Protein AF-A0A7S4DJ16-F1 (afdb_monomer_lite)

Sequence (121 aa):
LGTEGGSLGGRQSKHFWLNISPEHPKYPYLALAILALLYVHNQWSRSLIYYLVNFDVKPSVESAKEFINIGLNFDSNSYALLASVGFTALYAVASLAAGRLADVASRRALAAGAALAWSAA

Foldseek 3Di:
DDDDDPPDPDDPPPPPPPPPPPPPPPCPPVVVVVVVVLVVVVVVVLCVLVQQADDVDDQDPVNLVRHVCSVVVDDPVNVVCCNPVVVVVVVVVVVVVLVVCCVPDDPVVSSVVVSVVVVVD

pLDDT: mean 79.51, std 14.68, range [39.59, 92.81]

InterPro domains:
  IPR036259 MFS transporter superfamily [G3DSA:1.20.1250.20] (25-121)
  IPR036259 MFS transporter superfamily [SSF103473] (22-120)

Secondary structure (DSSP, 8-state):
-------------SSSSS-------S-HHHHHHHHHHHHHHHHHHHHHTTTS--SSSPP-TTHHHH-HHHHTT--HHHHHHIIIIIHHHHHHHHHHHHHHHHHHS-HHHHHHHHHHHHHH-

Organism: Heterosigma akashiwo (NCBI:txid2829)

Structure (mmCIF, N/CA/C/O backbone):
data_AF-A0A7S4DJ16-F1
#
_entry.id   AF-A0A7S4DJ16-F1
#
loop_
_atom_site.group_PDB
_atom_site.id
_atom_site.type_symbol
_atom_site.label_atom_id
_atom_site.label_alt_id
_atom_site.label_comp_id
_atom_site.label_asym_id
_atom_site.label_entity_id
_atom_site.label_seq_id
_atom_site.pdbx_PDB_ins_code
_atom_site.Cartn_x
_atom_site.Cartn_y
_atom_site.Cartn_z
_atom_site.occupancy
_atom_site.B_iso_or_equiv
_atom_site.auth_seq_id
_atom_site.auth_comp_id
_atom_site.auth_asym_id
_atom_site.auth_atom_id
_atom_site.pdbx_PDB_model_num
ATOM 1 N N . LEU A 1 1 ? 27.509 -50.660 -48.904 1.00 40.34 1 LEU A N 1
ATOM 2 C CA . LEU A 1 1 ? 28.398 -49.477 -48.899 1.00 40.34 1 LEU A CA 1
ATOM 3 C C . LEU A 1 1 ? 27.474 -48.273 -48.986 1.00 40.34 1 LEU A C 1
ATOM 5 O O . LEU A 1 1 ? 26.960 -48.024 -50.060 1.00 40.34 1 LEU A O 1
ATOM 9 N N . GLY A 1 2 ? 26.914 -47.833 -47.859 1.00 39.59 2 GLY A N 1
ATOM 10 C CA . GLY A 1 2 ? 27.486 -46.748 -47.043 1.00 39.59 2 GLY A CA 1
ATOM 11 C C . GLY A 1 2 ? 27.002 -45.409 -47.617 1.00 39.59 2 GLY A C 1
ATOM 12 O O . GLY A 1 2 ? 27.060 -45.238 -48.823 1.00 39.59 2 GLY A O 1
ATOM 13 N N . THR A 1 3 ? 26.493 -44.417 -46.904 1.00 42.56 3 THR A N 1
ATOM 14 C CA . THR A 1 3 ? 26.275 -44.135 -45.480 1.00 42.56 3 THR A CA 1
ATOM 15 C C . THR A 1 3 ? 25.700 -42.714 -45.495 1.00 42.56 3 THR A C 1
ATOM 17 O O . THR A 1 3 ? 26.203 -41.885 -46.244 1.00 42.56 3 THR A O 1
ATOM 20 N N . GLU A 1 4 ? 24.706 -42.459 -44.647 1.00 43.59 4 GLU A N 1
ATOM 21 C CA . GLU A 1 4 ? 24.485 -41.179 -43.955 1.00 43.59 4 GLU A CA 1
ATOM 22 C C . GLU A 1 4 ? 24.087 -39.913 -44.734 1.00 43.59 4 GLU A C 1
ATOM 24 O O . GLU A 1 4 ? 24.673 -39.499 -45.726 1.00 43.59 4 GLU A O 1
ATOM 29 N N . GLY A 1 5 ? 23.090 -39.226 -44.174 1.00 47.91 5 GLY A N 1
ATOM 30 C CA . GLY A 1 5 ? 22.744 -37.864 -44.564 1.00 47.91 5 GLY A CA 1
ATOM 31 C C . GLY A 1 5 ? 21.435 -37.359 -43.970 1.00 47.91 5 GLY A C 1
ATOM 32 O O . GLY A 1 5 ? 20.713 -36.624 -44.636 1.00 47.91 5 GLY A O 1
ATOM 33 N N . GLY A 1 6 ? 21.088 -37.770 -42.745 1.00 48.09 6 GLY A N 1
ATOM 34 C CA . GLY A 1 6 ? 19.954 -37.209 -42.017 1.00 48.09 6 GLY A CA 1
ATOM 35 C C . GLY A 1 6 ? 20.188 -35.725 -41.747 1.00 48.09 6 GLY A C 1
ATOM 36 O O . GLY A 1 6 ? 20.966 -35.367 -40.866 1.00 48.09 6 GLY A O 1
ATOM 37 N N . SER A 1 7 ? 19.511 -34.854 -42.496 1.00 44.97 7 SER A 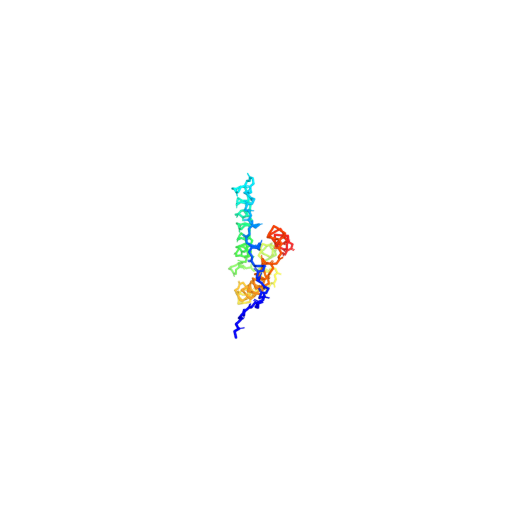N 1
ATOM 38 C CA . SER A 1 7 ? 19.473 -33.424 -42.192 1.00 44.97 7 SER A CA 1
ATOM 39 C C . SER A 1 7 ? 18.458 -33.189 -41.075 1.00 44.97 7 SER A C 1
ATOM 41 O O . SER A 1 7 ? 17.280 -32.907 -41.292 1.00 44.97 7 SER A O 1
ATOM 43 N N . LEU A 1 8 ? 18.931 -33.385 -39.845 1.00 50.94 8 LEU A N 1
ATOM 44 C CA . LEU A 1 8 ? 18.294 -32.896 -38.633 1.00 50.94 8 LEU A CA 1
ATOM 45 C C . LEU A 1 8 ? 18.244 -31.368 -38.722 1.00 50.94 8 LEU A C 1
ATOM 47 O O . LEU A 1 8 ? 19.278 -30.704 -38.639 1.00 50.94 8 LEU A O 1
ATOM 51 N N . GLY A 1 9 ? 17.037 -30.826 -38.894 1.00 45.47 9 GLY A N 1
ATOM 52 C CA . GLY A 1 9 ? 16.738 -29.398 -38.818 1.00 45.47 9 GLY A CA 1
ATOM 53 C C . GLY A 1 9 ? 17.195 -28.825 -37.479 1.00 45.47 9 GLY A C 1
ATOM 54 O O . GLY A 1 9 ? 16.482 -28.855 -36.476 1.00 45.47 9 GLY A O 1
ATOM 55 N N . GLY A 1 10 ? 18.432 -28.337 -37.466 1.00 51.75 10 GLY A N 1
ATOM 56 C CA . GLY A 1 10 ? 19.093 -27.756 -36.315 1.00 51.75 10 GLY A CA 1
ATOM 57 C C . GLY A 1 10 ? 18.418 -26.462 -35.878 1.00 51.75 10 GLY A C 1
ATOM 58 O O . GLY A 1 10 ? 18.599 -25.414 -36.484 1.00 51.75 10 GLY A O 1
ATOM 59 N N . ARG A 1 11 ? 17.676 -26.549 -34.771 1.00 56.12 11 ARG A N 1
ATOM 60 C CA . ARG A 1 11 ? 17.775 -25.646 -33.610 1.00 56.12 11 ARG A CA 1
ATOM 61 C C . ARG A 1 11 ? 18.124 -24.180 -33.938 1.00 56.12 11 ARG A C 1
ATOM 63 O O . ARG A 1 11 ? 19.210 -23.687 -33.634 1.00 56.12 11 ARG A O 1
ATOM 70 N N . GLN A 1 12 ? 17.135 -23.440 -34.426 1.00 53.50 12 GLN A N 1
ATOM 71 C CA . GLN A 1 12 ? 17.075 -21.973 -34.351 1.00 53.50 12 GLN A CA 1
ATOM 72 C C . GLN A 1 12 ? 16.798 -21.523 -32.897 1.00 53.50 12 GLN A C 1
ATOM 74 O O . GLN A 1 12 ? 15.771 -20.929 -32.599 1.00 53.50 12 GLN A O 1
ATOM 79 N N . SER A 1 13 ? 17.689 -21.847 -31.948 1.00 55.16 13 SER A N 1
ATOM 80 C CA . SER A 1 13 ? 17.574 -21.422 -30.535 1.00 55.16 13 SER A CA 1
ATOM 81 C C . SER A 1 13 ? 18.681 -20.456 -30.097 1.00 55.16 13 SER A C 1
ATOM 83 O O . SER A 1 13 ? 18.933 -20.305 -28.902 1.00 55.16 13 SER A O 1
ATOM 85 N N . LYS A 1 14 ? 19.390 -19.832 -31.046 1.00 51.97 14 LYS A N 1
ATOM 86 C CA . LYS A 1 14 ? 20.558 -18.984 -30.746 1.00 51.97 14 LYS A CA 1
ATOM 87 C C . LYS A 1 14 ? 20.306 -17.477 -30.830 1.00 51.97 14 LYS A C 1
ATOM 89 O O . LYS A 1 14 ? 21.182 -16.719 -30.438 1.00 51.97 14 LYS A O 1
ATOM 94 N N . HIS A 1 15 ? 19.117 -17.033 -31.242 1.00 51.06 15 HIS A N 1
ATOM 95 C CA . HIS A 1 15 ? 18.817 -15.598 -31.366 1.00 51.06 15 HIS A CA 1
ATOM 96 C C . HIS A 1 15 ? 17.882 -15.019 -30.295 1.00 51.06 15 HIS A C 1
ATOM 98 O O . HIS A 1 15 ? 17.714 -13.806 -30.247 1.00 51.06 15 HIS A O 1
ATOM 104 N N . PHE A 1 16 ? 17.329 -15.834 -29.389 1.00 52.78 16 PHE A N 1
ATOM 105 C CA . PHE A 1 16 ? 16.435 -15.325 -28.338 1.00 52.78 16 PHE A CA 1
ATOM 106 C C . PHE A 1 16 ? 17.175 -14.544 -27.233 1.00 52.78 16 PHE A C 1
ATOM 108 O O . PHE A 1 16 ? 16.608 -13.648 -26.619 1.00 52.78 16 PHE A O 1
ATOM 115 N N . TRP A 1 17 ? 18.461 -14.835 -27.011 1.00 53.72 17 TRP A N 1
ATOM 116 C CA . TRP A 1 17 ? 19.229 -14.293 -25.880 1.00 53.72 17 TRP A CA 1
ATOM 117 C C . TRP A 1 17 ? 20.071 -13.048 -26.193 1.00 53.72 17 TRP A C 1
ATOM 119 O O . TRP A 1 17 ? 20.657 -12.477 -25.281 1.00 53.72 17 TRP A O 1
ATOM 129 N N . LEU A 1 18 ? 20.149 -12.609 -27.454 1.00 54.62 18 LEU A N 1
ATOM 130 C CA . LEU A 1 18 ? 21.079 -11.545 -27.869 1.00 54.62 18 LEU A CA 1
ATOM 131 C C . LEU A 1 18 ? 20.461 -10.143 -27.955 1.00 54.62 18 LEU A C 1
ATOM 133 O O . LEU A 1 18 ? 21.161 -9.211 -28.331 1.00 54.62 18 LEU A O 1
ATOM 137 N N . ASN A 1 19 ? 19.182 -9.970 -27.603 1.00 50.22 19 ASN A N 1
ATOM 138 C CA . ASN A 1 19 ? 18.490 -8.684 -27.766 1.00 50.22 19 ASN A CA 1
ATOM 139 C C . ASN A 1 19 ? 17.964 -8.077 -26.456 1.00 50.22 19 ASN A C 1
ATOM 141 O O . ASN A 1 19 ? 17.005 -7.311 -26.463 1.00 50.22 19 ASN A O 1
ATOM 145 N N . ILE A 1 20 ? 18.590 -8.413 -25.325 1.00 60.50 20 ILE A N 1
ATOM 146 C CA . ILE A 1 20 ? 18.370 -7.725 -24.046 1.00 60.50 20 ILE A CA 1
ATOM 147 C C . ILE A 1 20 ? 19.596 -6.855 -23.764 1.00 60.50 20 ILE A C 1
ATOM 149 O O . ILE A 1 20 ? 20.335 -7.089 -22.813 1.00 60.50 20 ILE A O 1
ATOM 153 N N . SER A 1 21 ? 19.850 -5.861 -24.613 1.00 56.47 21 SER A N 1
ATOM 154 C CA . SER A 1 21 ? 20.727 -4.762 -24.212 1.00 56.47 21 SER A CA 1
ATOM 155 C C . SER A 1 21 ? 19.989 -3.992 -23.116 1.00 56.47 21 SER A C 1
ATOM 157 O O . SER A 1 21 ? 18.900 -3.479 -23.389 1.00 56.47 21 SER A O 1
ATOM 159 N N . PRO A 1 22 ? 20.497 -3.921 -21.871 1.00 57.91 22 PRO A N 1
ATOM 160 C CA . PRO A 1 22 ? 19.910 -3.040 -20.882 1.00 57.91 22 PRO A CA 1
ATOM 161 C C . PRO A 1 22 ? 20.143 -1.614 -21.376 1.00 57.91 22 PRO A C 1
ATOM 163 O O . PRO A 1 22 ? 21.242 -1.079 -21.268 1.00 57.91 22 PRO A O 1
ATOM 166 N N . GLU A 1 23 ? 19.116 -1.003 -21.962 1.00 63.28 23 GLU A N 1
ATOM 167 C CA . GLU A 1 23 ? 19.042 0.447 -22.112 1.00 63.28 23 GLU A CA 1
ATOM 168 C C . GLU A 1 23 ? 19.299 1.035 -20.723 1.00 63.28 23 GLU A C 1
ATOM 170 O O . GLU A 1 23 ? 18.443 0.958 -19.834 1.00 63.28 23 GLU A O 1
ATOM 175 N N . HIS A 1 24 ? 20.513 1.543 -20.496 1.00 60.94 24 HIS A N 1
ATOM 176 C CA . HIS A 1 24 ? 20.854 2.187 -19.241 1.00 60.94 24 HIS A CA 1
ATOM 177 C C . HIS A 1 24 ? 19.869 3.343 -19.062 1.00 60.94 24 HIS A C 1
ATOM 179 O O . HIS A 1 24 ? 19.833 4.250 -19.901 1.00 60.94 24 HIS A O 1
ATOM 185 N N . PRO A 1 25 ? 19.025 3.326 -18.014 1.00 65.88 25 PRO A N 1
ATOM 186 C CA . PRO A 1 25 ? 18.105 4.423 -17.805 1.00 65.88 25 PRO A CA 1
ATOM 187 C C . PRO A 1 25 ? 18.947 5.684 -17.652 1.00 65.88 25 PRO A C 1
ATOM 189 O O . PRO A 1 25 ? 19.873 5.710 -16.847 1.00 65.88 25 PRO A O 1
ATOM 192 N N . LYS A 1 26 ? 18.629 6.728 -18.423 1.00 76.25 26 LYS A N 1
ATOM 193 C CA . LYS A 1 26 ? 19.392 7.988 -18.432 1.00 76.25 26 LYS A CA 1
ATOM 194 C C . LYS A 1 26 ? 19.532 8.610 -17.028 1.00 76.25 26 LYS A C 1
ATOM 196 O O . LYS A 1 26 ? 20.464 9.369 -16.799 1.00 76.25 26 LYS A O 1
ATOM 201 N N . TYR A 1 27 ? 18.649 8.241 -16.088 1.00 85.56 27 TYR A N 1
ATOM 202 C CA . TYR A 1 27 ? 18.646 8.697 -14.693 1.00 85.56 27 TYR A CA 1
ATOM 203 C C . TYR A 1 27 ? 18.269 7.562 -13.708 1.00 85.56 27 TYR A C 1
ATOM 205 O O . TYR A 1 27 ? 17.129 7.507 -13.237 1.00 85.56 27 TYR A O 1
ATOM 213 N N . PRO A 1 28 ? 19.192 6.640 -13.368 1.00 86.81 28 PRO A N 1
ATOM 214 C CA . PRO A 1 28 ? 18.887 5.501 -12.496 1.00 86.81 28 PRO A CA 1
ATOM 215 C C . PRO A 1 28 ? 18.570 5.936 -11.059 1.00 86.81 28 PRO A C 1
ATOM 217 O O . PRO A 1 28 ? 17.618 5.443 -10.459 1.00 86.81 28 PRO A O 1
ATOM 220 N N . TYR A 1 29 ? 19.319 6.905 -10.524 1.00 91.00 29 TYR A N 1
ATOM 221 C CA . TYR A 1 29 ? 19.118 7.419 -9.166 1.00 91.00 29 TYR A CA 1
ATOM 222 C C . TYR A 1 29 ? 17.803 8.181 -9.009 1.00 91.00 29 TYR A C 1
ATOM 224 O O . TYR A 1 29 ? 17.173 8.089 -7.962 1.00 91.00 29 TYR A O 1
ATOM 232 N N . LEU A 1 30 ? 17.351 8.881 -10.054 1.00 90.06 30 LEU A N 1
ATOM 233 C CA . LEU A 1 30 ? 16.051 9.550 -10.042 1.00 90.06 30 LEU A CA 1
ATOM 234 C C . LEU A 1 30 ? 14.911 8.526 -9.992 1.00 90.06 30 LEU A C 1
ATOM 236 O O . LEU A 1 30 ? 13.997 8.662 -9.185 1.00 90.06 30 LEU A O 1
ATOM 240 N N . ALA A 1 31 ? 14.983 7.479 -10.821 1.00 87.25 31 ALA A N 1
ATOM 241 C CA . ALA A 1 31 ? 13.997 6.402 -10.799 1.00 87.25 31 ALA A CA 1
ATOM 242 C C . ALA A 1 31 ? 13.968 5.694 -9.435 1.00 87.25 31 ALA A C 1
ATOM 244 O O . ALA A 1 31 ? 12.891 5.441 -8.897 1.00 87.25 31 ALA A O 1
ATOM 245 N N . LEU A 1 32 ? 15.140 5.429 -8.851 1.00 89.62 32 LEU A N 1
ATOM 246 C CA . LEU A 1 32 ? 15.249 4.859 -7.512 1.00 89.62 32 LEU A CA 1
ATOM 247 C C . LEU A 1 32 ? 14.643 5.782 -6.449 1.00 89.62 32 LEU A C 1
ATOM 249 O O . LEU A 1 32 ? 13.884 5.308 -5.612 1.00 89.62 32 LEU A O 1
ATOM 253 N N . ALA A 1 33 ? 14.931 7.085 -6.497 1.00 92.44 33 ALA A N 1
ATOM 254 C CA . ALA A 1 33 ? 14.384 8.058 -5.556 1.00 92.44 33 ALA A CA 1
ATOM 255 C C . ALA A 1 33 ? 12.852 8.116 -5.625 1.00 92.44 33 ALA A C 1
ATOM 257 O O 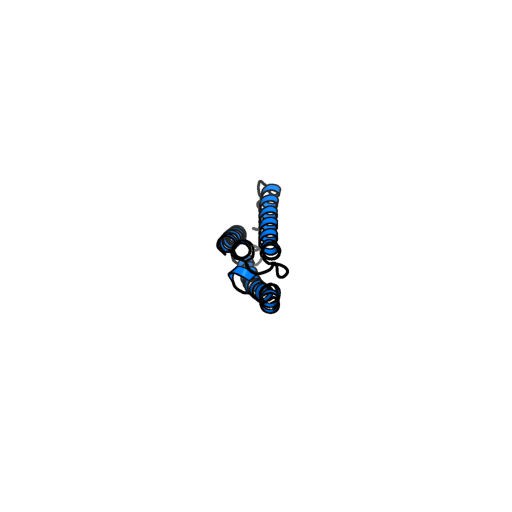. ALA A 1 33 ? 12.195 8.089 -4.590 1.00 92.44 33 ALA A O 1
ATOM 258 N N . ILE A 1 34 ? 12.272 8.115 -6.831 1.00 90.06 34 ILE A N 1
ATOM 259 C CA . ILE A 1 34 ? 10.813 8.092 -7.019 1.00 90.06 34 ILE A CA 1
ATOM 260 C C . ILE A 1 34 ? 10.207 6.809 -6.435 1.00 90.06 34 ILE A C 1
ATOM 262 O O . ILE A 1 34 ? 9.217 6.873 -5.711 1.00 90.06 34 ILE A O 1
ATOM 266 N N . LEU A 1 35 ? 10.807 5.648 -6.708 1.00 89.56 35 LEU A N 1
ATOM 267 C CA . LEU A 1 35 ? 10.335 4.373 -6.160 1.00 89.56 35 LEU A CA 1
ATOM 268 C C . LEU A 1 35 ? 10.476 4.312 -4.633 1.00 89.56 35 LEU A C 1
ATOM 270 O O . LEU A 1 35 ? 9.589 3.795 -3.959 1.00 89.56 35 LEU A O 1
ATOM 274 N N . ALA A 1 36 ? 11.555 4.868 -4.080 1.00 92.81 36 ALA A N 1
ATOM 275 C CA . ALA A 1 36 ? 11.768 4.949 -2.641 1.00 92.81 36 ALA A CA 1
ATOM 276 C C . ALA A 1 36 ? 10.734 5.863 -1.971 1.00 92.81 36 ALA A C 1
ATOM 278 O O . ALA A 1 36 ? 10.159 5.485 -0.955 1.00 92.81 36 ALA A O 1
ATOM 279 N N . LEU A 1 37 ? 10.441 7.026 -2.558 1.00 91.19 37 LEU A N 1
ATOM 280 C CA . LEU A 1 37 ? 9.397 7.926 -2.064 1.00 91.19 37 LEU A CA 1
ATOM 281 C C . LEU A 1 37 ? 8.017 7.271 -2.118 1.00 91.19 37 LEU A C 1
ATOM 283 O O . LEU A 1 37 ? 7.264 7.364 -1.152 1.00 91.19 37 LEU A O 1
ATOM 287 N N . LEU A 1 38 ? 7.707 6.558 -3.204 1.00 90.06 38 LEU A N 1
ATOM 288 C CA . LEU A 1 38 ? 6.459 5.808 -3.318 1.00 90.06 38 LEU A CA 1
ATOM 289 C C . LEU A 1 38 ? 6.355 4.723 -2.235 1.00 90.06 38 LEU A C 1
ATOM 291 O O . LEU A 1 38 ? 5.303 4.553 -1.623 1.00 90.06 38 LEU A O 1
ATOM 295 N N . TYR A 1 39 ? 7.455 4.020 -1.958 1.00 89.62 39 TYR A N 1
ATOM 296 C CA . TYR A 1 39 ? 7.512 3.034 -0.883 1.00 89.62 39 TYR A CA 1
ATOM 297 C C . TYR A 1 39 ? 7.309 3.671 0.498 1.00 89.62 39 TYR A C 1
ATOM 299 O O . TYR A 1 39 ? 6.515 3.164 1.287 1.00 89.62 39 TYR A O 1
ATOM 307 N N . VAL A 1 40 ? 7.980 4.790 0.787 1.00 92.69 40 VAL A N 1
ATOM 308 C CA . VAL A 1 40 ? 7.809 5.530 2.048 1.00 92.69 40 VAL A CA 1
ATOM 309 C C . VAL A 1 40 ? 6.363 5.992 2.209 1.00 92.69 40 VAL A C 1
ATOM 311 O O . VAL A 1 40 ? 5.783 5.792 3.272 1.00 92.69 40 VAL A O 1
ATOM 314 N N . HIS A 1 41 ? 5.757 6.530 1.148 1.00 89.56 41 HIS A N 1
ATOM 315 C CA . HIS A 1 41 ? 4.356 6.940 1.159 1.00 89.56 41 HIS A CA 1
ATOM 316 C C . HIS A 1 41 ? 3.423 5.764 1.478 1.00 89.56 41 HIS A C 1
ATOM 318 O O . HIS A 1 41 ? 2.591 5.871 2.375 1.00 89.56 41 HIS A O 1
ATOM 324 N N . ASN A 1 42 ? 3.629 4.612 0.832 1.00 88.25 42 ASN A N 1
ATOM 325 C CA . ASN A 1 42 ? 2.867 3.395 1.110 1.00 88.25 42 ASN A CA 1
ATOM 326 C C . ASN A 1 42 ? 3.008 2.934 2.578 1.00 88.25 42 ASN A C 1
ATOM 328 O O . ASN A 1 42 ? 2.022 2.571 3.219 1.00 88.25 42 ASN A O 1
ATOM 332 N N . GLN A 1 43 ? 4.220 2.988 3.143 1.00 88.62 43 GLN A N 1
ATOM 333 C CA . GLN A 1 43 ? 4.443 2.638 4.551 1.00 88.62 43 GLN A CA 1
ATOM 334 C C . GLN A 1 43 ? 3.773 3.629 5.512 1.00 88.62 43 GLN A C 1
ATOM 336 O O . GLN A 1 43 ? 3.194 3.212 6.513 1.00 88.62 43 GLN A O 1
ATOM 341 N N . TRP A 1 44 ? 3.794 4.929 5.210 1.00 89.88 44 TRP A N 1
ATOM 342 C CA . TRP A 1 44 ? 3.109 5.938 6.021 1.00 89.88 44 TRP A CA 1
ATOM 343 C C . TRP A 1 44 ? 1.595 5.761 6.019 1.00 89.88 44 TRP A C 1
ATOM 345 O O . TRP A 1 44 ? 0.997 5.793 7.092 1.00 89.88 44 TRP A O 1
ATOM 355 N N . SER A 1 45 ? 0.981 5.498 4.862 1.00 87.38 45 SER A N 1
ATOM 356 C CA . SER A 1 45 ? -0.456 5.206 4.784 1.00 87.38 45 SER A CA 1
ATOM 357 C C . SER A 1 45 ? -0.841 4.009 5.652 1.00 87.38 45 SER A C 1
ATOM 359 O O . SER A 1 45 ? -1.852 4.056 6.348 1.00 87.38 45 SER A O 1
ATOM 361 N N . ARG A 1 46 ? -0.016 2.954 5.673 1.00 84.12 46 ARG A N 1
ATOM 362 C CA . ARG A 1 46 ? -0.266 1.785 6.526 1.00 84.12 46 ARG A CA 1
ATOM 363 C C . ARG A 1 46 ? -0.161 2.116 8.017 1.00 84.12 46 ARG A C 1
ATOM 365 O O . ARG A 1 46 ? -0.952 1.605 8.804 1.00 84.12 46 ARG A O 1
ATOM 372 N N . SER A 1 47 ? 0.786 2.968 8.402 1.00 86.62 47 SER A N 1
ATOM 373 C CA . SER A 1 47 ? 0.970 3.372 9.800 1.00 86.62 47 SER A CA 1
ATOM 374 C C . SER A 1 47 ? -0.087 4.360 10.298 1.00 86.62 47 SER A C 1
ATOM 376 O O . SER A 1 47 ? -0.335 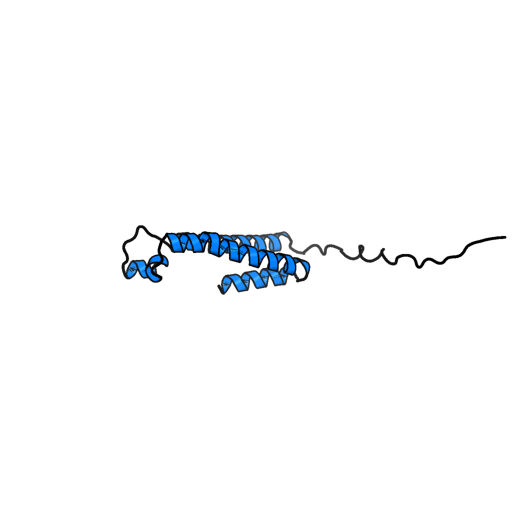4.437 11.498 1.00 86.62 47 SER A O 1
ATOM 378 N N . LEU A 1 48 ? -0.725 5.108 9.396 1.00 85.50 48 LEU A N 1
ATOM 379 C CA . LEU A 1 48 ? -1.680 6.164 9.731 1.00 85.50 48 LEU A CA 1
ATOM 380 C C . LEU A 1 48 ? -2.885 5.646 10.532 1.00 85.50 48 LEU A C 1
ATOM 382 O O . LEU A 1 48 ? -3.354 6.322 11.443 1.00 85.50 48 LEU A O 1
ATOM 386 N N . ILE A 1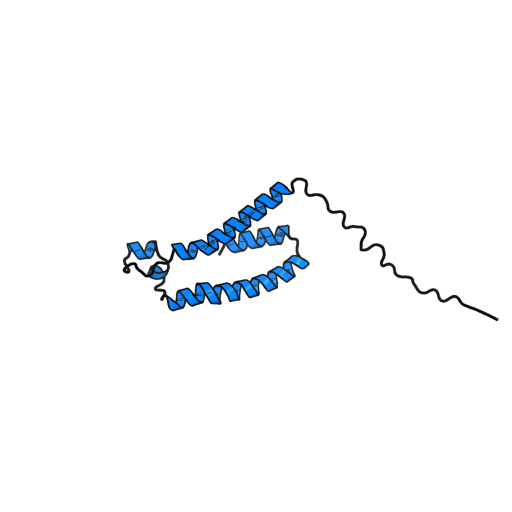 49 ? -3.322 4.412 10.269 1.00 82.75 49 ILE A N 1
ATOM 387 C CA . ILE A 1 49 ? -4.438 3.770 10.980 1.00 82.75 49 ILE A CA 1
ATOM 388 C C . ILE A 1 49 ? -4.164 3.671 12.493 1.00 82.75 49 ILE A C 1
ATOM 390 O O . ILE A 1 49 ? -5.083 3.857 13.287 1.00 82.75 49 ILE A O 1
ATOM 394 N N . TYR A 1 50 ? -2.907 3.473 12.913 1.00 82.31 50 TYR A N 1
ATOM 395 C CA . TYR A 1 50 ? -2.547 3.414 14.337 1.00 82.31 50 TYR A CA 1
ATOM 396 C C . TYR A 1 50 ? -2.698 4.755 15.063 1.00 82.31 50 TYR A C 1
ATOM 398 O O . TYR A 1 50 ? -2.835 4.764 16.281 1.00 82.31 50 TYR A O 1
ATOM 406 N N . TYR A 1 51 ? -2.680 5.874 14.336 1.00 85.25 51 TYR A N 1
ATOM 407 C CA . TYR A 1 51 ? -2.866 7.211 14.905 1.00 85.25 51 TYR A CA 1
ATOM 408 C C . TYR A 1 51 ? -4.328 7.666 14.894 1.00 85.25 51 TYR A C 1
ATOM 410 O O . TYR 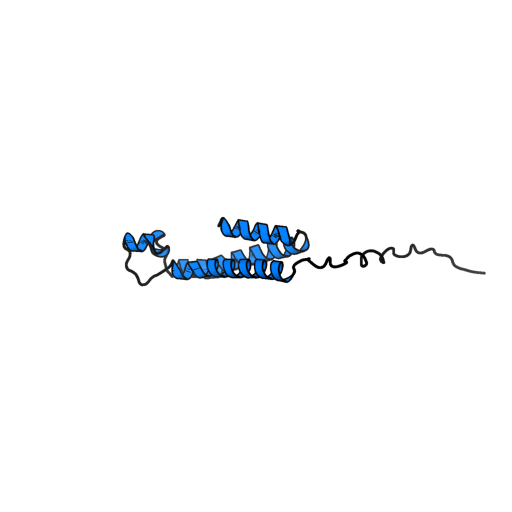A 1 51 ? -4.688 8.571 15.638 1.00 85.25 51 TYR A O 1
ATOM 418 N N . LEU A 1 52 ? -5.174 7.033 14.076 1.00 85.56 52 LEU A N 1
ATOM 419 C CA . LEU A 1 52 ? -6.598 7.357 13.957 1.00 85.56 52 LEU A CA 1
ATOM 420 C C . LEU A 1 52 ? -7.500 6.514 14.868 1.00 85.56 52 LEU A C 1
ATOM 422 O O . LEU A 1 52 ? -8.724 6.627 14.801 1.00 85.56 52 LEU A O 1
ATOM 426 N N . VAL A 1 53 ? -6.922 5.647 15.699 1.00 87.88 53 VAL A N 1
ATOM 427 C CA . VAL A 1 53 ? -7.659 4.753 16.594 1.00 87.88 53 VAL A CA 1
ATOM 428 C C . VAL A 1 53 ? -7.133 4.906 18.013 1.00 87.88 53 VAL A C 1
ATOM 430 O O . VAL A 1 53 ? -5.938 4.756 18.255 1.00 87.88 53 VAL A O 1
ATOM 433 N N . ASN A 1 54 ? -8.034 5.178 18.958 1.00 87.12 54 ASN A N 1
ATOM 434 C CA . ASN A 1 54 ? -7.706 5.288 20.375 1.00 87.12 54 ASN A CA 1
ATOM 435 C C . ASN A 1 54 ? -8.843 4.727 21.242 1.00 87.12 54 ASN A C 1
ATOM 437 O O . ASN A 1 54 ? -9.977 5.202 21.177 1.00 87.12 54 ASN A O 1
ATOM 441 N N . PHE A 1 55 ? -8.535 3.715 22.056 1.00 83.25 55 PHE A N 1
ATOM 442 C CA . PHE A 1 55 ? -9.503 3.036 22.927 1.00 83.25 55 PHE A CA 1
ATOM 443 C C . PHE A 1 55 ? -9.527 3.576 24.365 1.00 83.25 55 PHE A C 1
ATOM 445 O O . PHE A 1 55 ? -10.428 3.226 25.122 1.00 83.25 55 PHE A O 1
ATOM 452 N N . ASP A 1 56 ? -8.589 4.450 24.736 1.00 84.88 56 ASP A N 1
ATOM 453 C CA . ASP A 1 56 ? -8.486 4.997 26.096 1.00 84.88 56 ASP A CA 1
ATOM 454 C C . ASP A 1 56 ? -9.357 6.253 26.303 1.00 84.88 56 ASP A C 1
ATOM 456 O O . ASP A 1 56 ? -9.548 6.725 27.427 1.00 84.88 56 ASP A O 1
ATOM 460 N N . VAL A 1 57 ? -9.904 6.815 25.220 1.00 84.75 57 VAL A N 1
ATOM 461 C CA . VAL A 1 57 ? -10.677 8.065 25.230 1.00 84.75 57 VAL A CA 1
ATOM 462 C C . VAL A 1 57 ? -12.171 7.780 25.378 1.00 84.75 57 VAL A C 1
ATOM 464 O O . VAL A 1 57 ? -12.727 6.893 24.732 1.00 84.75 57 VAL A O 1
ATOM 467 N N . LYS A 1 58 ? -12.856 8.569 26.215 1.00 83.06 58 LYS A N 1
ATOM 468 C CA . LYS A 1 58 ? -14.313 8.468 26.371 1.00 83.06 58 LYS A CA 1
ATOM 469 C C . LYS A 1 58 ? -15.032 8.943 25.099 1.00 83.06 58 LYS A C 1
ATOM 471 O O . LYS A 1 58 ? -14.667 9.987 24.561 1.00 83.06 58 LYS A O 1
ATOM 476 N N . PRO A 1 59 ? -16.089 8.244 24.654 1.00 82.94 59 PRO A N 1
ATOM 477 C CA . PRO A 1 59 ? -16.829 8.627 23.459 1.00 82.94 59 PRO A CA 1
ATOM 478 C C . PRO A 1 59 ? -17.508 9.993 23.650 1.00 82.94 59 PRO A C 1
ATOM 480 O O . PRO A 1 59 ? -18.328 10.174 24.550 1.00 82.94 59 PRO A O 1
ATOM 483 N N . SER A 1 60 ? -17.150 10.953 22.797 1.00 84.81 60 SER A N 1
ATOM 484 C CA . SER A 1 60 ? -17.733 12.298 22.712 1.00 84.81 60 SER A CA 1
ATOM 485 C C . SER A 1 60 ? -17.872 12.714 21.242 1.00 84.81 60 SER A C 1
ATOM 487 O O . SER A 1 60 ? -17.285 12.078 20.362 1.00 84.81 60 SER A O 1
ATOM 489 N N . VAL A 1 61 ? -18.642 13.769 20.955 1.00 83.12 61 VAL A N 1
ATOM 490 C CA . VAL A 1 61 ? -18.857 14.254 19.576 1.00 83.12 61 VAL A CA 1
ATOM 491 C C . VAL A 1 61 ? -17.555 14.798 18.975 1.00 83.12 61 VAL A C 1
ATOM 493 O O . VAL A 1 61 ? -17.307 14.645 17.780 1.00 83.12 61 VAL A O 1
ATOM 496 N N . GLU A 1 62 ? -16.702 15.394 19.804 1.00 84.38 62 GLU A N 1
ATOM 497 C CA . GLU A 1 62 ? -15.370 15.870 19.442 1.00 84.38 62 GLU A CA 1
ATOM 498 C C . GLU A 1 62 ? -14.435 14.692 19.144 1.00 84.38 62 GLU A C 1
ATOM 500 O O . GLU A 1 62 ? -13.828 14.645 18.076 1.00 84.38 62 GLU A O 1
ATOM 505 N N . SER A 1 63 ? -14.395 13.690 20.027 1.00 80.88 63 SER A N 1
ATOM 506 C CA . SER A 1 63 ? -13.550 12.501 19.853 1.00 80.88 63 SER A CA 1
ATOM 507 C C . SER A 1 63 ? -13.981 11.634 18.661 1.00 80.88 63 SER A C 1
ATOM 509 O O . SER A 1 63 ? -13.143 10.974 18.054 1.00 80.88 63 SER A O 1
ATOM 511 N N . ALA A 1 64 ? -15.259 11.665 18.271 1.00 82.19 64 ALA A N 1
ATOM 512 C CA . ALA A 1 64 ? -15.765 10.969 17.085 1.00 82.19 64 ALA A CA 1
ATOM 513 C C . ALA A 1 64 ? -15.247 11.551 15.755 1.00 82.19 64 ALA A C 1
ATOM 515 O O . ALA A 1 64 ? -15.247 10.848 14.746 1.00 82.19 64 ALA A O 1
ATOM 516 N N . LYS A 1 65 ? -14.814 12.821 15.735 1.00 84.00 65 LYS A N 1
ATOM 517 C CA . LYS A 1 65 ? -14.215 13.457 14.545 1.00 84.00 65 LYS A CA 1
ATOM 518 C C . LYS A 1 65 ? -12.730 13.138 14.391 1.00 84.00 65 LYS A C 1
ATOM 520 O O . LYS A 1 65 ? -12.206 13.237 13.288 1.00 84.00 65 LYS A O 1
ATOM 525 N N . GLU A 1 66 ? -12.070 12.796 15.492 1.00 84.44 66 GLU A N 1
ATOM 526 C CA . GLU A 1 66 ? -10.633 12.524 15.540 1.00 84.44 66 GLU A CA 1
ATOM 527 C C . GLU A 1 66 ? -10.331 11.025 15.428 1.00 84.44 66 GLU A C 1
ATOM 529 O O . GLU A 1 66 ? -9.384 10.637 14.746 1.00 84.44 66 GLU A O 1
ATOM 534 N N . PHE A 1 67 ? -11.170 10.175 16.034 1.00 87.44 67 PHE A N 1
ATOM 535 C CA . PHE A 1 67 ? -10.931 8.739 16.119 1.00 87.44 67 PHE A CA 1
ATOM 536 C C . PHE A 1 67 ? -11.981 7.914 15.373 1.00 87.44 67 PHE A C 1
ATOM 538 O O . PHE A 1 67 ? -13.175 7.922 15.691 1.00 87.44 67 PHE A O 1
ATOM 545 N N . ILE A 1 68 ? -11.508 7.113 14.417 1.00 86.12 68 ILE A N 1
ATOM 546 C CA . ILE A 1 68 ? -12.343 6.254 13.571 1.00 86.12 68 ILE A CA 1
ATOM 547 C C . ILE A 1 68 ? -13.082 5.207 14.409 1.00 86.12 68 ILE A C 1
ATOM 549 O O . ILE A 1 68 ? -14.231 4.887 14.112 1.00 86.12 68 ILE A O 1
ATOM 553 N N . ASN A 1 69 ? -12.467 4.682 15.474 1.00 85.69 69 ASN A N 1
ATOM 554 C CA . ASN A 1 69 ? -13.116 3.673 16.311 1.00 85.69 69 ASN A CA 1
ATOM 555 C C . ASN A 1 69 ? -14.349 4.216 17.041 1.00 85.69 69 ASN A C 1
ATOM 557 O O . ASN A 1 69 ? -15.310 3.475 17.212 1.00 85.69 69 ASN A O 1
ATOM 561 N N . ILE A 1 70 ? -14.353 5.498 17.417 1.00 84.00 70 ILE A N 1
ATOM 562 C CA . ILE A 1 70 ? -15.514 6.137 18.048 1.00 84.00 70 ILE A CA 1
ATOM 563 C C . ILE A 1 70 ? -16.574 6.442 16.985 1.00 84.00 70 ILE A C 1
ATOM 565 O O . ILE A 1 70 ? -17.748 6.148 17.194 1.00 84.00 70 ILE A O 1
ATOM 569 N N . GLY A 1 71 ? -16.165 6.966 15.822 1.00 81.88 71 GLY A N 1
ATOM 570 C CA . GLY A 1 71 ? -17.079 7.282 14.719 1.00 81.88 71 GLY A CA 1
ATOM 571 C C . GLY A 1 71 ? -17.788 6.060 14.117 1.00 81.88 71 GLY A C 1
ATOM 572 O O . GLY A 1 71 ? -18.961 6.147 13.763 1.00 81.88 71 GLY A O 1
ATOM 573 N N . LEU A 1 72 ? -17.103 4.916 14.032 1.00 83.38 72 LEU A N 1
ATOM 574 C CA . LEU A 1 72 ? -17.643 3.654 13.502 1.00 83.38 72 LEU A CA 1
ATOM 575 C C . LEU A 1 72 ? -18.100 2.672 14.590 1.00 83.38 72 LEU A C 1
ATOM 577 O O . LEU A 1 72 ? -18.556 1.577 14.264 1.00 83.38 72 LEU A O 1
ATOM 581 N N . ASN A 1 73 ? -17.992 3.052 15.867 1.00 83.31 73 ASN A N 1
ATOM 582 C CA . ASN A 1 73 ? -18.297 2.206 17.022 1.00 83.31 73 ASN A CA 1
ATOM 583 C C . ASN A 1 73 ? -17.591 0.831 16.963 1.00 83.31 73 ASN A C 1
ATOM 585 O O . ASN A 1 73 ? -18.210 -0.219 17.156 1.00 83.31 73 ASN A O 1
ATOM 589 N N . PHE A 1 74 ? -16.292 0.834 16.642 1.00 81.75 74 PHE A N 1
ATOM 590 C CA . PHE A 1 74 ? -15.481 -0.381 16.579 1.00 81.75 74 PHE A CA 1
ATOM 591 C C . PHE A 1 74 ? -15.017 -0.826 17.962 1.00 81.75 74 PHE A C 1
ATOM 593 O O . PHE A 1 74 ? -14.423 -0.057 18.716 1.00 81.75 74 PHE A O 1
ATOM 600 N N . ASP A 1 75 ? -15.199 -2.116 18.231 1.00 86.00 75 ASP A N 1
ATOM 601 C CA . ASP A 1 75 ? -14.560 -2.795 19.352 1.00 86.00 75 ASP A CA 1
ATOM 602 C C . ASP A 1 75 ? -13.081 -3.117 19.056 1.00 86.00 75 ASP A C 1
ATOM 604 O O . ASP A 1 75 ? -12.687 -3.322 17.901 1.00 86.00 75 ASP A O 1
ATOM 608 N N . SER A 1 76 ? -12.267 -3.206 20.112 1.00 86.44 76 SER A N 1
ATOM 609 C CA . SER A 1 76 ? -10.827 -3.489 20.027 1.00 86.44 76 SER A CA 1
ATOM 610 C C . SER A 1 76 ? -10.534 -4.823 19.337 1.00 86.44 76 SER A C 1
ATOM 612 O O . SER A 1 76 ? -9.636 -4.906 18.494 1.00 86.44 76 SER A O 1
ATOM 614 N N . ASN A 1 77 ? -11.341 -5.856 19.604 1.00 87.88 77 ASN A N 1
ATOM 615 C CA . ASN A 1 77 ? -11.154 -7.166 18.987 1.00 87.88 77 ASN A CA 1
ATOM 616 C C . ASN A 1 77 ? -11.432 -7.128 17.473 1.00 87.88 77 ASN A C 1
ATOM 618 O O . ASN A 1 77 ? -10.665 -7.664 16.673 1.00 87.88 77 ASN A O 1
ATOM 622 N N . SER A 1 78 ? -12.495 -6.434 17.062 1.00 85.81 78 SER A N 1
ATOM 623 C CA . SER A 1 78 ? -12.850 -6.259 15.648 1.00 85.81 78 SER A CA 1
ATOM 624 C C . SER A 1 78 ? -11.787 -5.467 14.886 1.00 85.81 78 SER A C 1
ATOM 626 O O . SER A 1 78 ? -11.413 -5.842 13.773 1.00 85.81 78 SER A O 1
ATOM 628 N N . TYR A 1 79 ? -11.249 -4.408 15.498 1.00 87.12 79 TYR A N 1
ATOM 629 C CA . TYR A 1 79 ? -10.141 -3.643 14.932 1.00 87.12 79 TYR A CA 1
ATOM 630 C C . TYR A 1 79 ? -8.871 -4.492 14.798 1.00 87.12 79 TYR A C 1
ATOM 632 O O . TYR A 1 79 ? -8.240 -4.485 13.741 1.00 87.12 79 TYR A O 1
ATOM 640 N N . ALA A 1 80 ? -8.519 -5.272 15.824 1.00 86.00 80 ALA A N 1
ATOM 641 C CA . ALA A 1 80 ? -7.3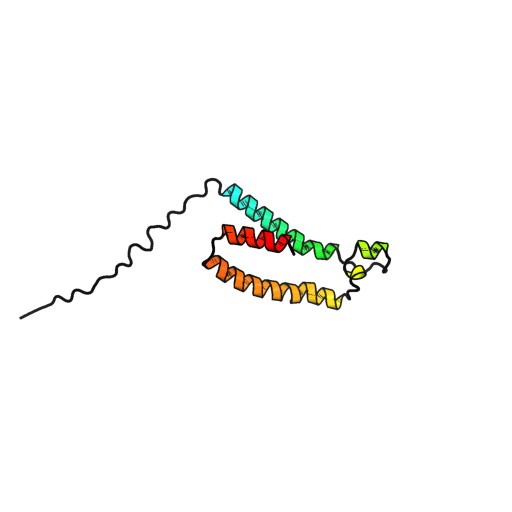48 -6.142 15.792 1.00 86.00 80 ALA A CA 1
ATOM 642 C C . ALA A 1 80 ? -7.440 -7.179 14.663 1.00 86.00 80 ALA A C 1
ATOM 644 O O . ALA A 1 80 ? -6.466 -7.380 13.934 1.00 86.00 80 ALA A O 1
ATOM 645 N N . LEU A 1 81 ? -8.609 -7.795 14.465 1.00 88.44 81 LEU A N 1
ATOM 646 C CA . LEU A 1 81 ? -8.848 -8.740 13.370 1.00 88.44 81 LEU A CA 1
ATOM 647 C C . LEU A 1 81 ? -8.741 -8.074 11.993 1.00 88.44 81 LEU A C 1
ATOM 649 O O . LEU A 1 81 ? -8.130 -8.640 11.083 1.00 88.44 81 LEU A O 1
ATOM 653 N N . LEU A 1 82 ? -9.288 -6.865 11.844 1.00 85.62 82 LEU A N 1
ATOM 654 C CA . LEU A 1 82 ? -9.219 -6.107 10.596 1.00 85.62 82 LEU A CA 1
ATOM 655 C C . LEU A 1 82 ? -7.776 -5.692 10.263 1.00 85.62 82 LEU A C 1
ATOM 657 O O . LEU A 1 82 ? -7.303 -5.933 9.151 1.00 85.62 82 LEU A O 1
ATOM 661 N N . ALA A 1 83 ? -7.063 -5.121 11.238 1.00 84.56 83 ALA A N 1
ATOM 662 C CA . ALA A 1 83 ? -5.700 -4.618 11.079 1.00 84.56 83 ALA A CA 1
ATOM 663 C C . ALA A 1 83 ? -4.661 -5.733 10.869 1.00 84.56 83 ALA A C 1
ATOM 665 O O . ALA A 1 83 ? -3.626 -5.501 10.242 1.00 84.56 83 ALA A O 1
ATOM 666 N N . SER A 1 84 ? -4.922 -6.944 11.373 1.00 86.19 84 SER A N 1
ATOM 667 C CA . SER A 1 84 ? -4.025 -8.093 11.227 1.00 86.19 84 SER A CA 1
ATOM 668 C C . SER A 1 84 ? -4.447 -9.010 10.079 1.00 86.19 84 SER A C 1
ATOM 670 O O . SER A 1 84 ? -3.899 -8.928 8.978 1.00 86.19 84 SER A O 1
ATOM 672 N N . VAL A 1 85 ? -5.415 -9.890 10.324 1.00 88.62 85 VAL A N 1
ATOM 673 C CA . VAL A 1 85 ? -5.829 -10.958 9.411 1.00 88.62 85 VAL A CA 1
ATOM 674 C C . VAL A 1 85 ? -6.466 -10.379 8.157 1.00 88.62 85 VAL A C 1
ATOM 676 O O . VAL A 1 85 ? -6.099 -10.796 7.061 1.00 88.62 85 VAL A O 1
ATOM 679 N N . GLY A 1 86 ? -7.358 -9.393 8.300 1.00 86.81 86 GLY A N 1
ATOM 680 C CA . GLY A 1 86 ? -8.019 -8.742 7.166 1.00 86.81 86 GLY A CA 1
ATOM 681 C C . GLY A 1 86 ? -7.008 -8.136 6.194 1.00 86.81 86 GLY A C 1
ATOM 682 O O . GLY A 1 86 ? -6.981 -8.486 5.012 1.00 86.81 86 GLY A O 1
ATOM 683 N N . PHE A 1 87 ? -6.104 -7.303 6.715 1.00 85.19 87 PHE A N 1
ATOM 684 C CA . PHE A 1 87 ? -5.032 -6.718 5.915 1.00 85.19 87 PHE A CA 1
ATOM 685 C C . PHE A 1 87 ? -4.104 -7.785 5.314 1.00 85.19 87 PHE A C 1
ATOM 687 O O . PHE A 1 87 ? -3.748 -7.710 4.140 1.00 85.19 87 PHE A O 1
ATOM 694 N N . THR A 1 88 ? -3.700 -8.787 6.098 1.00 89.38 88 THR A N 1
ATOM 695 C CA . THR A 1 88 ? -2.749 -9.818 5.650 1.00 89.38 88 THR A CA 1
ATOM 696 C C . THR A 1 88 ? -3.330 -10.683 4.538 1.00 89.38 88 THR A C 1
ATOM 698 O O . THR A 1 88 ? -2.635 -10.967 3.565 1.00 89.38 88 THR A O 1
ATOM 701 N N . ALA A 1 89 ? -4.602 -11.069 4.642 1.00 91.06 89 ALA A N 1
ATOM 702 C CA . ALA A 1 89 ? -5.287 -11.843 3.614 1.00 91.06 89 ALA A CA 1
ATOM 703 C C . ALA A 1 89 ? -5.399 -11.050 2.306 1.00 91.06 89 ALA A C 1
ATOM 705 O O . ALA A 1 89 ? -5.037 -11.562 1.244 1.00 91.06 89 ALA A O 1
ATOM 706 N N . LEU A 1 90 ? -5.824 -9.783 2.385 1.00 88.75 90 LEU A N 1
ATOM 707 C CA . LEU A 1 90 ? -5.887 -8.902 1.220 1.00 88.75 90 LEU A CA 1
ATOM 708 C C . LEU A 1 90 ? -4.503 -8.723 0.589 1.00 88.75 90 LEU A C 1
ATOM 710 O O . LEU A 1 90 ? -4.351 -8.880 -0.622 1.00 88.75 90 LEU A O 1
ATOM 714 N N . TYR A 1 91 ? -3.484 -8.459 1.410 1.00 88.19 91 TYR A N 1
ATOM 715 C CA . TYR A 1 91 ? -2.104 -8.323 0.961 1.00 88.19 91 TYR A CA 1
ATOM 716 C C . TYR A 1 91 ? -1.595 -9.598 0.284 1.00 88.19 91 TYR A C 1
ATOM 718 O O . TYR A 1 91 ? -0.951 -9.510 -0.758 1.00 88.19 91 TYR A O 1
ATOM 726 N N . ALA A 1 92 ? -1.901 -10.781 0.819 1.00 92.50 92 ALA A N 1
ATOM 727 C CA . ALA A 1 92 ? -1.488 -12.053 0.233 1.00 92.50 92 ALA A CA 1
ATOM 728 C C . ALA A 1 92 ? -2.118 -12.279 -1.151 1.00 92.50 92 ALA A C 1
ATOM 730 O O . ALA A 1 92 ? -1.409 -12.599 -2.107 1.00 92.50 92 ALA A O 1
ATOM 731 N N . VAL A 1 93 ? -3.430 -12.053 -1.282 1.00 92.62 93 VAL A N 1
ATOM 732 C CA . VAL A 1 93 ? -4.148 -12.195 -2.560 1.00 92.62 93 VAL A CA 1
ATOM 733 C C . VAL A 1 93 ? -3.651 -11.172 -3.582 1.00 92.62 93 VAL A C 1
ATOM 735 O O . VAL A 1 93 ? -3.330 -11.532 -4.716 1.00 92.62 93 VAL A O 1
ATOM 738 N N . ALA A 1 94 ? -3.523 -9.908 -3.175 1.00 89.75 94 ALA A N 1
ATOM 739 C CA . ALA A 1 94 ? -3.004 -8.849 -4.031 1.00 89.75 94 ALA A CA 1
ATOM 740 C C . ALA A 1 94 ? -1.557 -9.127 -4.464 1.00 89.75 94 ALA A C 1
ATOM 742 O O . ALA A 1 94 ? -1.234 -8.942 -5.634 1.00 89.75 94 ALA A O 1
ATOM 743 N N . SER A 1 95 ? -0.702 -9.634 -3.569 1.00 88.12 95 SER A N 1
ATOM 744 C CA . SER A 1 95 ? 0.693 -9.977 -3.880 1.00 88.12 95 SER A CA 1
ATOM 745 C C . SER A 1 95 ? 0.799 -11.122 -4.883 1.00 88.12 95 SER A C 1
ATOM 747 O O . SER A 1 95 ? 1.659 -11.086 -5.760 1.00 88.12 95 SER A O 1
ATOM 749 N N . LEU A 1 96 ? -0.092 -12.116 -4.805 1.00 91.50 96 LEU A N 1
ATOM 750 C CA . LEU A 1 96 ? -0.140 -13.207 -5.777 1.00 91.50 96 LEU A CA 1
ATOM 751 C C . LEU A 1 96 ? -0.487 -12.685 -7.181 1.00 91.50 96 LEU A C 1
ATOM 753 O O . LEU A 1 96 ? 0.204 -12.995 -8.154 1.00 91.50 96 LEU A O 1
ATOM 757 N N . ALA A 1 97 ? -1.524 -11.849 -7.279 1.00 89.69 97 ALA A N 1
ATOM 758 C CA . ALA A 1 97 ? -1.912 -11.217 -8.537 1.00 89.69 97 ALA A CA 1
ATOM 759 C C . ALA A 1 97 ? -0.811 -10.280 -9.061 1.00 89.69 97 ALA A C 1
ATOM 761 O O . ALA A 1 97 ? -0.458 -10.333 -10.239 1.00 89.69 97 ALA A O 1
ATOM 762 N N . ALA A 1 98 ? -0.222 -9.466 -8.182 1.00 88.38 98 ALA A N 1
ATOM 763 C CA . ALA A 1 98 ? 0.859 -8.549 -8.514 1.00 88.38 98 ALA A CA 1
ATOM 764 C C . ALA A 1 98 ? 2.106 -9.286 -9.010 1.00 88.38 98 ALA A C 1
ATOM 766 O O . ALA A 1 98 ? 2.726 -8.822 -9.961 1.00 88.38 98 ALA A O 1
ATOM 767 N N . GLY A 1 99 ? 2.438 -10.447 -8.434 1.00 88.25 99 GLY A N 1
ATOM 768 C CA . GLY A 1 99 ? 3.526 -11.300 -8.911 1.00 88.25 99 GLY A CA 1
ATOM 769 C C . GLY A 1 99 ? 3.307 -11.719 -10.361 1.00 88.25 99 GLY A C 1
ATOM 770 O O . GLY A 1 99 ? 4.151 -11.464 -11.217 1.00 88.25 99 GLY A O 1
ATOM 771 N N . ARG A 1 100 ? 2.115 -12.243 -10.675 1.00 90.56 100 ARG A N 1
ATOM 772 C CA . ARG A 1 100 ? 1.789 -12.621 -12.055 1.00 90.56 100 ARG A CA 1
ATOM 773 C C . ARG A 1 100 ? 1.799 -11.424 -13.006 1.00 90.56 100 ARG A C 1
ATOM 775 O O . ARG A 1 100 ? 2.269 -11.550 -14.134 1.00 90.56 100 ARG A O 1
ATOM 782 N N . LEU A 1 101 ? 1.286 -10.276 -12.565 1.00 89.19 101 LEU A N 1
ATOM 783 C CA . LEU A 1 101 ? 1.275 -9.045 -13.355 1.00 89.19 101 LEU A CA 1
ATOM 784 C C . LEU A 1 101 ? 2.685 -8.483 -13.574 1.00 89.19 101 LEU A C 1
ATOM 786 O O . LEU A 1 101 ? 2.961 -7.977 -14.656 1.00 89.19 101 LEU A O 1
ATOM 790 N N . ALA A 1 102 ? 3.591 -8.605 -12.605 1.00 89.44 102 ALA A N 1
ATOM 791 C CA . ALA A 1 102 ? 4.978 -8.159 -12.730 1.00 89.44 102 ALA A CA 1
ATOM 792 C C . ALA A 1 102 ? 5.764 -8.941 -13.794 1.00 89.44 102 ALA A C 1
ATOM 794 O O . ALA A 1 102 ? 6.700 -8.388 -14.381 1.00 89.44 102 ALA A O 1
ATOM 795 N N . ASP A 1 103 ? 5.358 -10.183 -14.070 1.00 88.94 103 ASP A N 1
ATOM 796 C CA . ASP A 1 103 ? 5.971 -11.033 -15.094 1.00 88.94 103 ASP A CA 1
ATOM 797 C C . ASP A 1 103 ? 5.506 -10.703 -16.519 1.00 88.94 103 ASP A C 1
ATOM 799 O O . ASP A 1 103 ? 6.248 -10.930 -17.473 1.00 88.94 103 ASP A O 1
ATOM 803 N N . VAL A 1 104 ? 4.277 -10.198 -16.688 1.00 89.25 104 VAL A N 1
ATOM 804 C CA . VAL A 1 104 ? 3.650 -10.026 -18.018 1.00 89.25 104 VAL A CA 1
ATOM 805 C C . VAL A 1 104 ? 3.396 -8.573 -18.411 1.00 89.25 104 VAL A C 1
ATOM 807 O O . VAL A 1 104 ? 3.280 -8.276 -19.598 1.00 89.25 104 VAL A O 1
ATOM 810 N N . ALA A 1 105 ? 3.291 -7.662 -17.444 1.00 88.19 105 ALA A N 1
ATOM 811 C CA . ALA A 1 105 ? 2.966 -6.261 -17.675 1.00 88.19 105 ALA A CA 1
ATOM 812 C C . ALA A 1 105 ? 4.206 -5.363 -17.587 1.00 88.19 105 ALA A C 1
ATOM 814 O O . ALA A 1 105 ? 5.245 -5.709 -17.021 1.00 88.19 105 ALA A O 1
ATOM 815 N N . SER A 1 106 ? 4.089 -4.145 -18.120 1.00 86.94 106 SER A N 1
ATOM 816 C CA . SER A 1 106 ? 5.159 -3.162 -17.966 1.00 86.94 106 SER A CA 1
ATOM 817 C C . SER A 1 106 ? 5.282 -2.730 -16.498 1.00 86.94 106 SER A C 1
ATOM 819 O O . SER A 1 106 ? 4.336 -2.227 -15.892 1.00 86.94 106 SER A O 1
ATOM 821 N N . ARG A 1 107 ? 6.481 -2.884 -15.921 1.00 83.38 107 ARG A N 1
ATOM 822 C CA . ARG A 1 107 ? 6.767 -2.555 -14.507 1.00 83.38 107 ARG A CA 1
ATOM 823 C C . ARG A 1 107 ? 6.435 -1.102 -14.152 1.00 83.38 107 ARG A C 1
ATOM 825 O O . ARG A 1 107 ? 6.015 -0.818 -13.037 1.00 83.38 107 ARG A O 1
ATOM 832 N N . ARG A 1 108 ? 6.589 -0.187 -15.119 1.00 83.31 108 ARG A N 1
ATOM 833 C CA . ARG A 1 108 ? 6.236 1.233 -14.968 1.00 83.31 108 ARG A CA 1
ATOM 834 C C . ARG A 1 108 ? 4.728 1.433 -14.828 1.00 83.31 108 ARG A C 1
ATOM 836 O O . ARG A 1 108 ? 4.306 2.118 -13.904 1.00 83.31 108 ARG A O 1
ATOM 843 N N . ALA A 1 109 ? 3.929 0.822 -15.708 1.00 84.88 109 ALA A N 1
ATOM 844 C CA . ALA A 1 109 ? 2.474 0.917 -15.614 1.00 84.88 109 ALA A CA 1
ATOM 845 C C . ALA A 1 109 ? 1.950 0.215 -14.359 1.00 84.88 109 ALA A C 1
ATOM 847 O O . ALA A 1 109 ? 1.023 0.717 -13.736 1.00 84.88 109 ALA A O 1
ATOM 848 N N . LEU A 1 110 ? 2.575 -0.894 -13.951 1.00 87.94 110 LEU A N 1
ATOM 849 C CA . LEU A 1 110 ? 2.207 -1.601 -12.727 1.00 87.94 110 LEU A CA 1
ATOM 850 C C . LEU A 1 110 ? 2.428 -0.731 -11.480 1.00 87.94 110 LEU A C 1
ATOM 852 O O . LEU A 1 110 ? 1.528 -0.613 -10.657 1.00 87.94 110 LEU A O 1
ATOM 856 N N . ALA A 1 111 ? 3.589 -0.077 -11.368 1.00 86.81 111 ALA A N 1
ATOM 857 C CA . ALA A 1 111 ? 3.884 0.820 -10.251 1.00 86.81 111 ALA A CA 1
ATOM 858 C C . ALA A 1 111 ? 2.951 2.044 -10.224 1.00 86.81 111 ALA A C 1
ATOM 860 O O . ALA A 1 111 ? 2.434 2.394 -9.167 1.00 86.81 111 ALA A O 1
ATOM 861 N N . ALA A 1 112 ? 2.695 2.667 -11.380 1.00 87.00 112 ALA A N 1
ATOM 862 C CA . ALA A 1 112 ? 1.776 3.801 -11.477 1.00 87.00 112 ALA A CA 1
ATOM 863 C C . ALA A 1 112 ? 0.325 3.398 -11.165 1.00 87.00 112 ALA A C 1
ATOM 865 O O . ALA A 1 112 ? -0.359 4.088 -10.416 1.00 87.00 112 ALA A O 1
ATOM 866 N N . GLY A 1 113 ? -0.133 2.262 -11.694 1.00 87.94 113 GLY A N 1
ATOM 867 C CA . GLY A 1 113 ? -1.469 1.731 -11.431 1.00 87.94 113 GLY A CA 1
ATOM 868 C C . GLY A 1 113 ? -1.673 1.375 -9.961 1.00 87.94 113 GLY A C 1
ATOM 869 O O . GLY A 1 113 ? -2.701 1.724 -9.394 1.00 87.94 113 GLY A O 1
ATOM 870 N N . ALA A 1 114 ? -0.676 0.756 -9.322 1.00 85.94 114 ALA A N 1
ATOM 871 C CA . ALA A 1 114 ? -0.714 0.467 -7.890 1.00 85.94 114 ALA A CA 1
ATOM 872 C C . ALA A 1 114 ? -0.750 1.750 -7.045 1.00 85.94 114 ALA A C 1
ATOM 874 O O . ALA A 1 114 ? -1.524 1.823 -6.095 1.00 85.94 114 ALA A O 1
ATOM 875 N N . ALA A 1 115 ? 0.031 2.772 -7.415 1.00 86.38 115 ALA A N 1
ATOM 876 C CA . ALA A 1 115 ? 0.005 4.069 -6.741 1.00 86.38 115 ALA A CA 1
ATOM 877 C C . ALA A 1 115 ? -1.383 4.721 -6.821 1.00 86.38 115 ALA A C 1
ATOM 879 O O . ALA A 1 115 ? -1.921 5.142 -5.805 1.00 86.38 115 ALA A O 1
ATOM 880 N N . LEU A 1 116 ? -1.994 4.740 -8.011 1.00 87.88 116 LEU A N 1
ATOM 881 C CA . LEU A 1 116 ? -3.336 5.293 -8.205 1.00 87.88 116 LEU A CA 1
ATOM 882 C C . LEU A 1 116 ? -4.407 4.500 -7.452 1.00 87.88 116 LEU A C 1
ATOM 884 O O . LEU A 1 116 ? -5.273 5.100 -6.823 1.00 87.88 116 LEU A O 1
ATOM 888 N N . ALA A 1 117 ? -4.338 3.167 -7.495 1.00 87.56 117 ALA A N 1
ATOM 889 C CA . ALA A 1 117 ? -5.269 2.307 -6.773 1.00 87.56 117 ALA A CA 1
ATOM 890 C C . ALA A 1 117 ? -5.193 2.541 -5.258 1.00 87.56 117 ALA A C 1
ATOM 892 O O . ALA A 1 117 ? -6.226 2.603 -4.603 1.00 87.56 117 ALA A O 1
ATOM 893 N N . TRP A 1 118 ? -3.983 2.714 -4.717 1.00 83.62 118 TRP A N 1
ATOM 894 C CA . TRP A 1 118 ? -3.776 2.975 -3.295 1.00 83.62 118 TRP A CA 1
ATOM 895 C C . TRP A 1 118 ? -4.177 4.393 -2.877 1.00 83.62 118 TRP A C 1
ATOM 897 O O . TRP A 1 118 ? -4.679 4.574 -1.780 1.00 83.62 118 TRP A O 1
ATOM 907 N N . SER A 1 119 ? -3.992 5.401 -3.733 1.00 84.19 119 SER A N 1
ATOM 908 C CA . SER A 1 119 ? -4.432 6.775 -3.441 1.00 84.19 119 SER A CA 1
ATOM 909 C C . SER A 1 119 ? -5.949 6.971 -3.527 1.00 84.19 119 SER A C 1
ATOM 911 O O . SER A 1 119 ? -6.455 7.955 -2.997 1.00 84.19 119 SER A O 1
ATOM 913 N N . ALA A 1 120 ? -6.659 6.093 -4.238 1.00 83.38 120 ALA A N 1
ATOM 914 C CA . ALA A 1 120 ? -8.116 6.133 -4.346 1.00 83.38 120 ALA A CA 1
ATOM 915 C C . ALA A 1 120 ? -8.833 5.360 -3.226 1.00 83.38 120 ALA A C 1
ATOM 917 O O . ALA A 1 120 ? -10.029 5.577 -3.027 1.00 83.38 120 ALA A O 1
ATOM 918 N N . ALA A 1 121 ? -8.126 4.440 -2.567 1.00 74.19 121 ALA A N 1
ATOM 919 C CA . ALA A 1 121 ? -8.617 3.645 -1.445 1.00 74.19 121 ALA A CA 1
ATOM 920 C C . ALA A 1 121 ? -8.545 4.436 -0.133 1.00 74.19 121 ALA A C 1
ATOM 922 O O . ALA A 1 121 ? -9.487 4.280 0.675 1.00 74.19 121 ALA A O 1
#

Radius of gyration: 26.42 Å; chains: 1; bounding box: 47×65×75 Å